Protein AF-A0A7K3ZR22-F1 (afdb_monomer_lite)

pLDDT: mean 91.55, std 5.63, range [65.44, 98.0]

Foldseek 3Di:
DAFDADPVRHTQKDWDWDQDPVRDTKIKIKGFDDWDWDWDADPVRWIKTWIKGKIWMAINNRGDDIDIDIDIDTDD

Sequence (76 aa):
MDQTFGTSNLPVGCKIEIVDSLGVRHELEGKTGPMVPLPFMDEHGQLSFLVQAFGEFVFDGRAGGYGSFENLRKIR

Structure (mmCIF, N/CA/C/O backbone):
data_AF-A0A7K3ZR22-F1
#
_entry.id   AF-A0A7K3ZR22-F1
#
loop_
_atom_site.group_PDB
_atom_site.id
_atom_site.type_symbol
_atom_site.label_atom_id
_atom_site.label_alt_id
_atom_site.label_comp_id
_atom_site.label_asym_id
_atom_site.label_entity_id
_atom_site.label_seq_id
_atom_site.pdbx_PDB_ins_code
_atom_site.Cartn_x
_atom_site.Cartn_y
_atom_site.Cartn_z
_atom_site.occupancy
_atom_site.B_iso_or_equiv
_atom_site.auth_seq_id
_atom_site.auth_comp_id
_atom_site.auth_asym_id
_atom_site.auth_atom_id
_atom_site.pdbx_PDB_model_num
ATOM 1 N N . MET A 1 1 ? 0.400 10.877 3.523 1.00 81.62 1 MET A N 1
ATOM 2 C CA . MET A 1 1 ? 0.520 9.435 3.236 1.00 81.62 1 MET A CA 1
ATOM 3 C C . MET A 1 1 ? 1.988 9.114 3.235 1.00 81.62 1 MET A C 1
ATOM 5 O O . MET A 1 1 ? 2.710 9.648 2.399 1.00 81.62 1 MET A O 1
ATOM 9 N N . ASP A 1 2 ? 2.390 8.243 4.142 1.00 91.69 2 ASP A N 1
ATOM 10 C CA . ASP A 1 2 ? 3.760 7.767 4.239 1.00 91.69 2 ASP A CA 1
ATOM 11 C C . ASP A 1 2 ? 3.829 6.375 3.622 1.00 91.69 2 ASP A C 1
ATOM 13 O O . ASP A 1 2 ? 2.963 5.537 3.871 1.00 91.69 2 ASP A O 1
ATOM 17 N N . GLN A 1 3 ? 4.818 6.132 2.766 1.00 90.50 3 GLN A N 1
ATOM 18 C CA . GLN A 1 3 ? 4.994 4.853 2.078 1.00 90.50 3 GLN A CA 1
ATOM 19 C C . GLN A 1 3 ? 6.272 4.174 2.555 1.00 90.50 3 GLN A C 1
ATOM 21 O O . GLN A 1 3 ? 7.319 4.807 2.688 1.00 90.50 3 GLN A O 1
ATOM 26 N N . THR A 1 4 ? 6.187 2.867 2.777 1.00 91.50 4 THR A N 1
ATOM 27 C CA . THR A 1 4 ? 7.338 2.017 3.080 1.00 91.50 4 THR A CA 1
ATOM 28 C C . THR A 1 4 ? 7.749 1.283 1.815 1.00 91.50 4 THR A C 1
ATOM 30 O O . THR A 1 4 ? 6.901 0.738 1.110 1.00 91.50 4 THR A O 1
ATOM 33 N N . PHE A 1 5 ? 9.050 1.237 1.529 1.00 89.38 5 PHE A N 1
ATOM 34 C CA . PHE A 1 5 ? 9.586 0.620 0.318 1.00 89.38 5 PHE A CA 1
ATOM 35 C C . PHE A 1 5 ? 10.506 -0.555 0.642 1.00 89.38 5 PHE A C 1
ATOM 37 O O . PHE A 1 5 ? 11.267 -0.509 1.606 1.00 89.38 5 PHE A O 1
ATOM 44 N N . GLY A 1 6 ? 10.416 -1.608 -0.170 1.00 86.19 6 GLY A N 1
ATOM 45 C CA . GLY A 1 6 ? 11.304 -2.764 -0.104 1.00 86.19 6 GLY A CA 1
ATOM 46 C C . GLY A 1 6 ? 12.630 -2.537 -0.836 1.00 86.19 6 GLY A C 1
ATOM 47 O O . GLY A 1 6 ? 12.885 -1.473 -1.399 1.00 86.19 6 GLY A O 1
ATOM 48 N N . THR A 1 7 ? 13.458 -3.582 -0.891 1.00 79.81 7 THR A N 1
ATOM 49 C CA . THR A 1 7 ? 14.793 -3.570 -1.523 1.00 79.81 7 THR A CA 1
ATOM 50 C C . THR A 1 7 ? 14.775 -3.222 -3.013 1.00 79.81 7 THR A C 1
ATOM 52 O O . THR A 1 7 ? 15.727 -2.634 -3.514 1.00 79.81 7 THR A O 1
ATOM 55 N N . SER A 1 8 ? 13.687 -3.529 -3.722 1.00 80.44 8 SER A N 1
ATOM 56 C CA . SER A 1 8 ? 13.505 -3.203 -5.145 1.00 80.44 8 SER A CA 1
ATOM 57 C C . SER A 1 8 ? 12.878 -1.822 -5.390 1.00 80.44 8 SER A C 1
ATOM 59 O O . SER A 1 8 ? 12.375 -1.575 -6.481 1.00 80.44 8 SER A O 1
ATOM 61 N N . ASN A 1 9 ? 12.838 -0.935 -4.386 1.00 82.19 9 ASN A N 1
ATOM 62 C CA . ASN A 1 9 ? 12.122 0.353 -4.420 1.00 82.19 9 ASN A CA 1
ATOM 63 C C . ASN A 1 9 ? 10.605 0.247 -4.676 1.00 82.19 9 ASN A C 1
ATOM 65 O O . ASN A 1 9 ? 9.936 1.257 -4.917 1.00 82.19 9 ASN A O 1
ATOM 69 N N . LEU A 1 10 ? 10.042 -0.957 -4.574 1.00 86.81 10 LEU A N 1
ATOM 70 C CA . LEU A 1 10 ? 8.608 -1.199 -4.682 1.00 86.81 10 LEU A CA 1
ATOM 71 C C . LEU A 1 10 ? 7.917 -0.896 -3.343 1.00 86.81 10 LEU A C 1
ATOM 73 O O . LEU A 1 10 ? 8.495 -1.177 -2.287 1.00 86.81 10 LEU A O 1
ATOM 77 N N . PRO A 1 11 ? 6.711 -0.309 -3.357 1.00 87.62 11 PRO A N 1
ATOM 78 C CA . PRO A 1 11 ? 5.955 -0.020 -2.144 1.00 87.62 11 PRO A CA 1
ATOM 79 C C . PRO A 1 11 ? 5.507 -1.326 -1.488 1.00 87.62 11 PRO A C 1
ATOM 81 O O . PRO A 1 11 ? 4.836 -2.146 -2.108 1.00 87.62 11 PRO A O 1
ATOM 84 N N . VAL A 1 12 ? 5.888 -1.510 -0.226 1.00 93.12 12 VAL A N 1
ATOM 85 C CA . VAL A 1 12 ? 5.536 -2.687 0.585 1.00 93.12 12 VAL A CA 1
ATOM 86 C C . VAL A 1 12 ? 4.490 -2.386 1.658 1.00 93.12 12 VAL A C 1
ATOM 88 O O . VAL A 1 12 ? 3.923 -3.297 2.260 1.00 93.12 12 VAL A O 1
ATOM 91 N N . GLY A 1 13 ? 4.199 -1.108 1.878 1.00 93.38 13 GLY A N 1
ATOM 92 C CA . GLY A 1 13 ? 3.153 -0.681 2.787 1.00 93.38 13 GLY A CA 1
ATOM 93 C C . GLY A 1 13 ? 2.941 0.822 2.761 1.00 93.38 13 GLY A C 1
ATOM 94 O O . GLY A 1 13 ? 3.675 1.567 2.103 1.00 93.38 13 GLY A O 1
ATOM 95 N N . CYS A 1 14 ? 1.921 1.265 3.479 1.00 93.62 14 CYS A N 1
ATOM 96 C CA . CYS A 1 14 ? 1.614 2.671 3.646 1.00 93.62 14 CYS A CA 1
ATOM 97 C C . CYS A 1 14 ? 0.929 2.956 4.977 1.00 93.62 14 CYS A C 1
ATOM 99 O O . CYS A 1 14 ? 0.279 2.086 5.553 1.00 93.62 14 CYS A O 1
ATOM 101 N N . LYS A 1 15 ? 1.005 4.215 5.393 1.00 96.38 15 LYS A N 1
ATOM 102 C CA . LYS A 1 15 ? 0.253 4.781 6.504 1.00 96.38 15 LYS A CA 1
ATOM 103 C C . LYS A 1 15 ? -0.452 6.053 6.043 1.00 96.38 15 LYS A C 1
ATOM 105 O O . LYS A 1 15 ? 0.151 6.924 5.402 1.00 96.38 15 LYS A O 1
ATOM 110 N N . ILE A 1 16 ? -1.751 6.134 6.303 1.00 95.19 16 ILE A N 1
ATOM 111 C CA . ILE A 1 16 ? -2.615 7.239 5.890 1.00 95.19 16 ILE A CA 1
ATOM 112 C C . ILE A 1 16 ? -3.366 7.744 7.120 1.00 95.19 16 ILE A C 1
ATOM 114 O O . ILE A 1 16 ? -4.035 6.969 7.796 1.00 95.19 16 ILE A O 1
ATOM 118 N N . GLU A 1 17 ? -3.271 9.048 7.379 1.00 97.06 17 GLU A N 1
ATOM 119 C CA . GLU A 1 17 ? -4.177 9.742 8.295 1.00 97.06 17 GLU A CA 1
ATOM 120 C C . GLU A 1 17 ? -5.420 10.176 7.506 1.00 97.06 17 GLU A C 1
ATOM 122 O O . GLU A 1 17 ? -5.304 10.790 6.440 1.00 97.06 17 GLU A O 1
ATOM 127 N N . ILE A 1 18 ? -6.600 9.827 8.010 1.00 95.44 18 ILE A N 1
ATOM 128 C CA . ILE A 1 18 ? -7.901 10.157 7.423 1.00 95.44 18 ILE A CA 1
ATOM 129 C C . ILE A 1 18 ? -8.649 11.020 8.435 1.00 95.44 18 ILE A C 1
ATOM 131 O O . ILE A 1 18 ? -8.741 10.659 9.602 1.00 95.44 18 ILE A O 1
ATOM 135 N N . VAL A 1 19 ? -9.193 12.153 7.997 1.00 96.94 19 VAL A N 1
ATOM 136 C CA . VAL A 1 19 ? -10.066 12.990 8.831 1.00 96.94 19 VAL A CA 1
ATOM 137 C C . VAL A 1 19 ? -11.498 12.804 8.352 1.00 96.94 19 VAL A C 1
ATOM 139 O O . VAL A 1 19 ? -11.778 13.021 7.172 1.00 96.94 19 VAL A O 1
ATOM 142 N N . ASP A 1 20 ? -12.387 12.366 9.240 1.00 96.12 20 ASP A N 1
ATOM 143 C CA . ASP A 1 20 ? -13.796 12.162 8.908 1.00 96.12 20 ASP A CA 1
ATOM 144 C C . ASP A 1 20 ? -14.596 13.483 8.892 1.00 96.12 20 ASP A C 1
ATOM 146 O O . ASP A 1 20 ? -14.081 14.571 9.167 1.00 96.12 20 ASP A O 1
ATOM 150 N N . SER A 1 21 ? -15.891 13.406 8.575 1.00 97.25 21 SER A N 1
ATOM 151 C CA . SER A 1 21 ? -16.773 14.582 8.542 1.00 97.25 21 SER A CA 1
ATOM 152 C C . SER A 1 21 ? -17.017 15.227 9.912 1.00 97.25 21 SER A C 1
ATOM 154 O O . SER A 1 21 ? -17.545 16.335 9.972 1.00 97.25 21 SER A O 1
ATOM 156 N N . LEU A 1 22 ? -16.687 14.535 11.004 1.00 97.56 22 LEU A N 1
ATOM 157 C CA . LEU A 1 22 ? -16.802 15.020 12.379 1.00 97.56 22 LEU A CA 1
ATOM 158 C C . LEU A 1 22 ? -15.478 15.618 12.891 1.00 97.56 22 LEU A C 1
ATOM 160 O O . LEU A 1 22 ? -15.429 16.115 14.016 1.00 97.56 22 LEU A O 1
ATOM 164 N N . GLY A 1 23 ? -14.416 15.603 12.076 1.00 97.75 23 GLY A N 1
ATOM 165 C CA . GLY A 1 23 ? -13.082 16.077 12.444 1.00 97.75 23 GLY A CA 1
ATOM 166 C C . GLY A 1 23 ? -12.262 15.060 13.243 1.00 97.75 23 GLY A C 1
ATOM 167 O O . GLY A 1 23 ? -11.201 15.412 13.763 1.00 97.75 23 GLY A O 1
ATOM 168 N N . VAL A 1 24 ? -12.730 13.815 13.354 1.00 98.00 24 VAL A N 1
ATOM 169 C CA . VAL A 1 24 ? -12.009 12.734 14.026 1.00 98.00 24 VAL A CA 1
ATOM 170 C C . VAL A 1 24 ? -10.898 12.236 13.107 1.00 98.00 24 VAL A C 1
ATOM 172 O O . VAL A 1 24 ? -11.098 12.036 11.908 1.00 98.00 24 VAL A O 1
ATOM 175 N N . ARG A 1 25 ? -9.701 12.071 13.676 1.00 97.88 25 ARG A N 1
ATOM 176 C CA . ARG A 1 25 ? -8.542 11.518 12.973 1.00 97.88 25 ARG A CA 1
ATOM 177 C C . ARG A 1 25 ? -8.524 10.008 13.125 1.00 97.88 25 ARG A C 1
ATOM 179 O O . ARG A 1 25 ? -8.617 9.504 14.241 1.00 97.88 25 ARG A O 1
ATOM 186 N N . HIS A 1 26 ? -8.335 9.338 12.003 1.00 97.62 26 HIS A N 1
ATOM 187 C CA . HIS A 1 26 ? -8.222 7.899 11.887 1.00 97.62 26 HIS A CA 1
ATOM 188 C C . HIS A 1 26 ? -6.903 7.528 11.234 1.00 97.62 26 HIS A C 1
ATOM 190 O O . HIS A 1 26 ? -6.369 8.266 10.401 1.00 97.62 26 HIS A O 1
ATOM 196 N N . GLU A 1 27 ? -6.411 6.351 11.577 1.00 9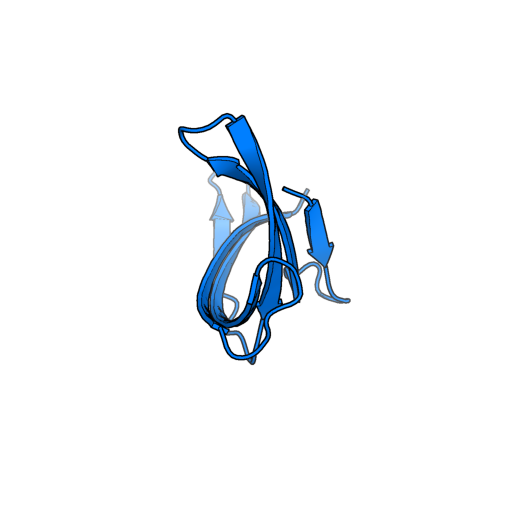7.81 27 GLU A N 1
ATOM 197 C CA . GLU A 1 27 ? -5.175 5.810 11.046 1.00 97.81 27 GLU A CA 1
ATOM 198 C C . GLU A 1 27 ? -5.451 4.535 10.256 1.00 97.81 27 GLU A C 1
ATOM 200 O O . GLU A 1 27 ? -5.992 3.560 10.780 1.00 97.81 27 GLU A O 1
ATOM 205 N N . LEU A 1 28 ? -5.061 4.544 8.982 1.00 96.44 28 LEU A N 1
ATOM 206 C CA . LEU A 1 28 ? -5.097 3.379 8.110 1.00 96.44 28 LEU A CA 1
ATOM 207 C C . LEU A 1 28 ? -3.669 2.950 7.784 1.00 96.44 28 LEU A C 1
ATOM 209 O O . LEU A 1 28 ? -2.927 3.668 7.107 1.00 96.44 28 LEU A O 1
ATOM 213 N N . GLU A 1 29 ? -3.308 1.750 8.216 1.00 96.88 29 GLU A N 1
ATOM 214 C CA . GLU A 1 29 ? -2.067 1.087 7.838 1.00 96.88 29 GLU A CA 1
ATOM 215 C C . GLU A 1 29 ? -2.367 -0.009 6.820 1.00 96.88 29 GLU A C 1
ATOM 217 O O . GLU A 1 29 ? -3.267 -0.824 7.009 1.00 96.88 29 GLU A O 1
ATOM 222 N N . GLY A 1 30 ? -1.620 -0.017 5.720 1.00 95.06 30 GLY A N 1
ATOM 223 C CA . GLY A 1 30 ? -1.736 -1.005 4.657 1.00 95.06 30 GLY A CA 1
ATOM 224 C C . GLY A 1 30 ? -0.420 -1.738 4.474 1.00 95.06 30 GLY A C 1
ATOM 225 O O . GLY A 1 30 ? 0.639 -1.112 4.396 1.00 95.06 30 GLY A O 1
ATOM 226 N N . LYS A 1 31 ? -0.481 -3.060 4.357 1.00 94.94 31 LYS A N 1
ATOM 227 C CA . LYS A 1 31 ? 0.652 -3.904 3.986 1.00 94.94 31 LYS A CA 1
ATOM 228 C C . LYS A 1 31 ? 0.310 -4.642 2.706 1.00 94.94 31 LYS A C 1
ATOM 230 O O . LYS A 1 31 ? -0.724 -5.298 2.609 1.00 94.94 31 LYS A O 1
ATOM 235 N N . THR A 1 32 ? 1.188 -4.538 1.720 1.00 94.00 32 THR A N 1
ATOM 236 C CA . THR A 1 32 ? 0.970 -5.230 0.453 1.00 94.00 32 THR A CA 1
ATOM 237 C C . THR A 1 32 ? 1.251 -6.727 0.593 1.00 94.00 32 THR A C 1
ATOM 239 O O . THR A 1 32 ? 2.155 -7.142 1.327 1.00 94.00 32 THR A O 1
ATOM 242 N N . GLY A 1 33 ? 0.478 -7.540 -0.121 1.00 92.00 33 GLY A N 1
ATOM 243 C CA . GLY A 1 33 ? 0.761 -8.950 -0.342 1.00 92.00 33 GLY A CA 1
ATOM 244 C C . GLY A 1 33 ? 1.700 -9.168 -1.537 1.00 92.00 33 GLY A C 1
ATOM 245 O O . GLY A 1 33 ? 2.448 -8.269 -1.934 1.00 92.00 33 GLY A O 1
ATOM 246 N N . PRO A 1 34 ? 1.685 -10.371 -2.135 1.00 90.50 34 PRO A N 1
ATOM 247 C CA . PRO A 1 34 ? 2.389 -10.633 -3.385 1.00 90.50 34 PRO A CA 1
ATOM 248 C C . PRO A 1 34 ? 1.964 -9.642 -4.474 1.00 90.50 34 PRO A C 1
ATOM 250 O O . PRO A 1 34 ? 0.773 -9.406 -4.679 1.00 90.50 34 PRO A O 1
ATOM 253 N N . MET A 1 35 ? 2.944 -9.077 -5.176 1.00 89.00 35 MET A N 1
ATOM 254 C CA . MET A 1 35 ? 2.723 -8.029 -6.171 1.00 89.00 35 MET A CA 1
ATOM 255 C C . MET A 1 35 ? 3.378 -8.381 -7.503 1.00 89.00 35 MET A C 1
ATOM 257 O O . MET A 1 35 ? 4.431 -9.021 -7.533 1.00 89.00 35 MET A O 1
ATOM 261 N N . VAL A 1 36 ? 2.784 -7.904 -8.596 1.00 84.81 36 VAL A N 1
ATOM 262 C CA . VAL A 1 36 ? 3.376 -7.973 -9.936 1.00 84.81 36 VAL A CA 1
ATOM 263 C C . VAL A 1 36 ? 3.748 -6.551 -10.363 1.00 84.81 36 VAL A C 1
ATOM 265 O O . VAL A 1 36 ? 2.851 -5.748 -10.626 1.00 84.81 36 VAL A O 1
ATOM 268 N N . PRO A 1 37 ? 5.044 -6.191 -10.397 1.00 87.81 37 PRO A N 1
ATOM 269 C CA . PRO A 1 37 ? 5.465 -4.886 -10.883 1.00 87.81 37 PRO A CA 1
ATOM 270 C C . PRO A 1 37 ? 5.417 -4.844 -12.414 1.00 87.81 37 PRO A C 1
ATOM 272 O O . PRO A 1 37 ? 5.955 -5.720 -13.090 1.00 87.81 37 PRO A O 1
ATOM 275 N N . LEU A 1 38 ? 4.815 -3.791 -12.957 1.00 90.12 38 LEU A N 1
ATOM 276 C CA . LEU A 1 38 ? 4.763 -3.494 -14.384 1.00 90.12 38 LEU A CA 1
ATOM 277 C C . LEU A 1 38 ? 5.692 -2.306 -14.677 1.00 90.12 38 LEU A C 1
ATOM 279 O O . LEU A 1 38 ? 5.308 -1.159 -14.423 1.00 90.12 38 LEU A O 1
ATOM 283 N N . PRO A 1 39 ? 6.926 -2.552 -15.155 1.00 90.56 39 PRO A N 1
ATOM 284 C CA . PRO A 1 39 ? 7.850 -1.487 -15.516 1.00 90.56 39 PRO A CA 1
ATOM 285 C C . PRO A 1 39 ? 7.451 -0.838 -16.843 1.00 90.56 39 PRO A C 1
ATOM 287 O O . PRO A 1 39 ? 7.051 -1.520 -17.786 1.00 90.56 39 PRO A O 1
ATOM 290 N N . PHE A 1 40 ? 7.628 0.474 -16.946 1.00 91.44 40 PHE A N 1
ATOM 291 C CA . PHE A 1 40 ? 7.505 1.214 -18.199 1.00 91.44 40 PHE A CA 1
ATOM 292 C C . PHE A 1 40 ? 8.442 2.426 -18.201 1.00 91.44 40 PHE A C 1
ATOM 294 O O . PHE A 1 40 ? 8.804 2.951 -17.150 1.00 91.44 40 PHE A O 1
ATOM 301 N N . MET A 1 41 ? 8.855 2.853 -19.391 1.00 92.31 41 MET A N 1
ATOM 302 C CA . MET A 1 41 ? 9.706 4.028 -19.583 1.00 92.31 41 MET A CA 1
ATOM 303 C C . MET A 1 41 ? 8.839 5.200 -20.032 1.00 92.31 41 MET A C 1
ATOM 305 O O . MET A 1 41 ? 7.948 5.014 -20.863 1.00 92.31 41 MET A O 1
ATOM 309 N N . ASP A 1 42 ? 9.087 6.392 -19.494 1.00 88.19 42 ASP A N 1
ATOM 310 C CA . ASP A 1 42 ? 8.479 7.613 -20.024 1.00 88.19 42 ASP A CA 1
ATOM 311 C C . ASP A 1 42 ? 9.188 8.104 -21.302 1.00 88.19 42 ASP A C 1
ATOM 313 O O . ASP A 1 42 ? 10.191 7.540 -21.747 1.00 88.19 42 ASP A O 1
ATOM 317 N N . GLU A 1 43 ? 8.664 9.173 -21.903 1.00 91.50 43 GLU A N 1
ATOM 318 C CA . GLU A 1 43 ? 9.196 9.779 -23.134 1.00 91.50 43 GLU A CA 1
ATOM 319 C C . GLU A 1 43 ? 10.631 10.324 -23.003 1.00 91.50 43 GLU A C 1
ATOM 321 O O . GLU A 1 43 ? 11.306 10.555 -24.005 1.00 91.50 43 GLU A O 1
ATOM 326 N N . HIS A 1 44 ? 11.121 10.495 -21.774 1.00 91.06 44 HIS A N 1
ATOM 327 C CA . HIS A 1 44 ? 12.480 10.929 -21.465 1.00 91.06 44 HIS A CA 1
ATOM 328 C C . HIS A 1 44 ? 13.392 9.761 -21.059 1.00 91.06 44 HIS A C 1
ATOM 330 O O . HIS A 1 44 ? 14.519 9.991 -20.619 1.00 91.06 44 HIS A O 1
ATOM 336 N N . GLY A 1 45 ? 12.921 8.515 -21.184 1.00 90.06 45 GLY A N 1
ATOM 337 C CA . GLY A 1 45 ? 13.665 7.315 -20.813 1.00 90.06 45 GLY A CA 1
ATOM 338 C C . GLY A 1 45 ? 13.745 7.069 -19.304 1.00 90.06 45 GLY A C 1
ATOM 339 O O . GLY A 1 45 ? 14.617 6.321 -18.865 1.00 90.06 45 GLY A O 1
ATOM 340 N N . GLN A 1 46 ? 12.876 7.684 -18.496 1.00 90.44 46 GLN A N 1
ATOM 341 C CA . GLN A 1 46 ? 12.861 7.479 -17.046 1.00 90.44 46 GLN A CA 1
ATOM 342 C C . GLN A 1 46 ? 11.980 6.280 -16.690 1.00 90.44 46 GLN A C 1
ATOM 344 O O . GLN A 1 46 ? 10.832 6.174 -17.131 1.00 90.44 46 GLN A O 1
ATOM 349 N N . LEU A 1 47 ? 12.518 5.386 -15.860 1.00 88.94 47 LEU A N 1
ATOM 350 C CA . LEU A 1 47 ? 11.836 4.168 -15.442 1.00 88.94 47 LEU A CA 1
ATOM 351 C C . LEU A 1 47 ? 10.757 4.470 -14.401 1.00 88.94 47 LEU A C 1
ATOM 353 O O . LEU A 1 47 ? 10.996 5.114 -13.380 1.00 88.94 47 LEU A O 1
ATOM 357 N N . SER A 1 48 ? 9.569 3.940 -14.637 1.00 90.31 48 SER A N 1
ATOM 358 C CA . SER A 1 48 ? 8.447 3.961 -13.710 1.00 90.31 48 SER A CA 1
ATOM 359 C C . SER A 1 48 ? 7.884 2.555 -13.528 1.00 90.31 48 SER A C 1
ATOM 361 O O . SER A 1 48 ? 8.082 1.673 -14.362 1.00 90.31 48 SER A O 1
ATOM 363 N N . PHE A 1 49 ? 7.187 2.346 -12.418 1.00 89.31 49 PHE A N 1
ATOM 364 C CA . PHE A 1 49 ? 6.520 1.099 -12.082 1.00 89.31 49 PHE A CA 1
ATOM 365 C C . PHE A 1 49 ? 5.063 1.371 -11.755 1.00 89.31 49 PHE A C 1
ATOM 367 O O . PHE A 1 49 ? 4.753 2.256 -10.954 1.00 89.31 49 PHE A O 1
ATOM 374 N N . LEU A 1 50 ? 4.184 0.566 -12.337 1.00 90.19 50 LEU A N 1
ATOM 375 C CA . LEU A 1 50 ? 2.832 0.373 -11.844 1.00 90.19 50 LEU A CA 1
ATOM 376 C C . LEU A 1 50 ? 2.822 -0.929 -11.048 1.00 90.19 50 LEU A C 1
ATOM 378 O O . LEU A 1 50 ? 3.251 -1.970 -11.540 1.00 90.19 50 LEU A O 1
ATOM 382 N N . VAL A 1 51 ? 2.355 -0.870 -9.810 1.00 88.56 51 VAL A N 1
ATOM 383 C CA . VAL A 1 51 ? 2.201 -2.039 -8.949 1.00 88.56 51 VAL A CA 1
ATOM 384 C C . VAL A 1 51 ? 0.736 -2.173 -8.593 1.00 88.56 51 VAL A C 1
ATOM 386 O O . VAL A 1 51 ? 0.128 -1.213 -8.122 1.00 88.56 51 VAL A O 1
ATOM 389 N N . GLN A 1 52 ? 0.202 -3.374 -8.783 1.00 89.88 52 GLN A N 1
ATOM 390 C CA . GLN A 1 52 ? -1.109 -3.769 -8.294 1.00 89.88 52 GLN A CA 1
ATOM 391 C C . GLN A 1 52 ? -0.958 -5.046 -7.471 1.00 89.88 52 GLN A C 1
ATOM 393 O O . GLN A 1 52 ? -0.262 -5.988 -7.865 1.00 89.88 52 GLN A O 1
ATOM 398 N N . ALA A 1 53 ? -1.586 -5.053 -6.305 1.00 91.75 53 ALA A N 1
ATOM 399 C CA . ALA A 1 53 ? -1.583 -6.177 -5.388 1.00 91.75 53 ALA A CA 1
ATOM 400 C C . ALA A 1 53 ? -2.867 -6.196 -4.561 1.00 91.75 53 ALA A C 1
ATOM 402 O O . ALA A 1 53 ? -3.591 -5.205 -4.480 1.00 91.75 53 ALA A O 1
ATOM 403 N N . PHE A 1 54 ? -3.111 -7.320 -3.899 1.00 94.44 54 PHE A N 1
ATOM 404 C CA . PHE A 1 54 ? -4.006 -7.358 -2.749 1.00 94.44 54 PHE A CA 1
ATOM 405 C C . PHE A 1 54 ? -3.190 -7.218 -1.471 1.00 94.44 54 PHE A C 1
ATOM 407 O O . PHE A 1 54 ? -2.057 -7.695 -1.401 1.00 94.44 54 PHE A O 1
ATOM 414 N N . GLY A 1 55 ? -3.763 -6.561 -0.471 1.00 94.31 55 GLY A N 1
ATOM 415 C CA . GLY A 1 55 ? -3.095 -6.274 0.788 1.00 94.31 55 GLY A CA 1
ATOM 416 C C . GLY A 1 55 ? -4.006 -6.435 1.992 1.00 94.31 55 GLY A C 1
ATOM 417 O O . GLY A 1 55 ? -5.229 -6.549 1.876 1.00 94.31 55 GLY A O 1
ATOM 418 N N . GLU A 1 56 ? -3.368 -6.429 3.152 1.00 97.00 56 GLU A N 1
ATOM 419 C CA . GLU A 1 56 ? -4.019 -6.405 4.453 1.00 97.00 56 GLU A CA 1
ATOM 420 C C . GLU A 1 56 ? -4.019 -4.977 4.988 1.00 97.00 56 GLU A C 1
ATOM 422 O O . GLU A 1 56 ? -3.060 -4.223 4.790 1.00 97.00 56 GLU A O 1
ATOM 427 N N . PHE A 1 57 ? -5.093 -4.614 5.680 1.00 96.94 57 PHE A N 1
ATOM 428 C CA . PHE A 1 57 ? -5.285 -3.279 6.220 1.00 96.94 57 PHE A CA 1
ATOM 429 C C . PHE A 1 57 ? -5.683 -3.333 7.692 1.00 96.94 57 PHE A C 1
ATOM 431 O O . PHE A 1 57 ? -6.454 -4.197 8.124 1.00 96.94 57 PHE A O 1
ATOM 438 N N . VAL A 1 58 ? -5.167 -2.372 8.447 1.00 97.88 58 VAL A N 1
ATOM 439 C CA . VAL A 1 58 ? -5.493 -2.130 9.849 1.00 97.88 58 VAL A CA 1
ATOM 440 C C . VAL A 1 58 ? -6.038 -0.712 9.959 1.00 97.88 58 VAL A C 1
ATOM 442 O O . VAL A 1 58 ? -5.377 0.232 9.537 1.00 97.88 58 VAL A O 1
ATOM 445 N N . PHE A 1 59 ? -7.244 -0.565 10.508 1.00 97.31 59 PHE A N 1
ATOM 446 C CA . PHE A 1 59 ? -7.915 0.728 10.666 1.00 97.31 59 PHE A CA 1
ATOM 447 C C .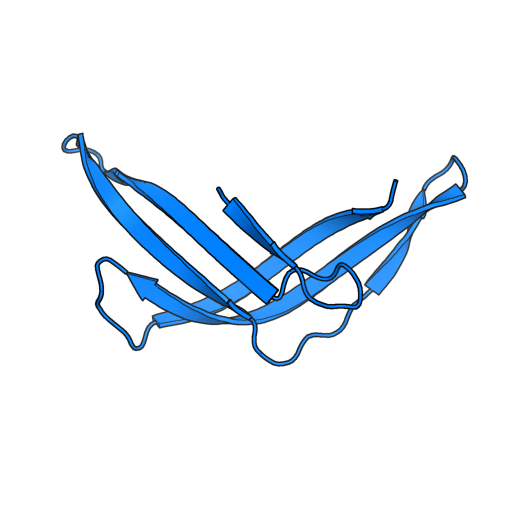 PHE A 1 59 ? -8.153 1.014 12.148 1.00 97.31 59 PHE A C 1
ATOM 449 O O . PHE A 1 59 ? -8.855 0.248 12.809 1.00 97.31 59 PHE A O 1
ATOM 456 N N . ASP A 1 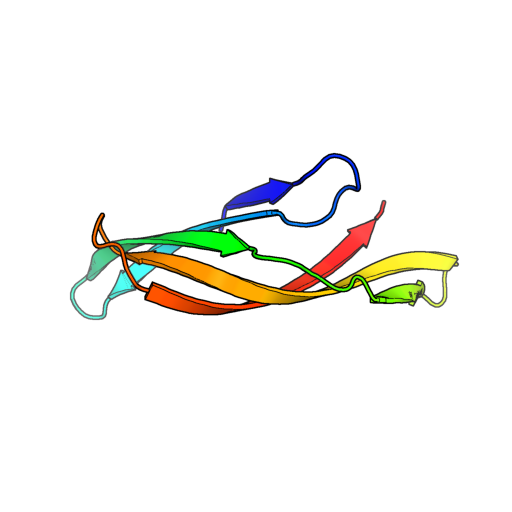60 ? -7.543 2.068 12.689 1.00 97.12 60 ASP A N 1
ATOM 457 C CA . ASP A 1 60 ? -7.552 2.397 14.124 1.00 97.12 60 ASP A CA 1
ATOM 458 C C . ASP A 1 60 ? -7.207 1.190 15.018 1.00 97.12 60 ASP A C 1
ATOM 460 O O . ASP A 1 60 ? -7.896 0.868 15.990 1.00 97.12 60 ASP A O 1
ATOM 464 N N . GLY A 1 61 ? -6.168 0.445 14.632 1.00 96.44 61 GLY A N 1
ATOM 465 C CA . GLY A 1 61 ? -5.740 -0.776 15.323 1.00 96.44 61 GLY A CA 1
ATOM 466 C C . GLY A 1 61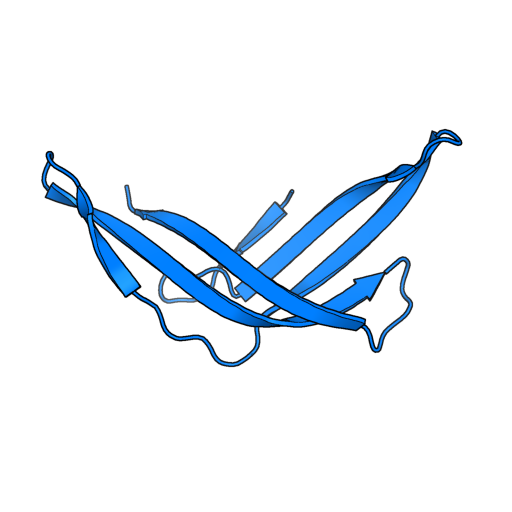 ? -6.644 -1.999 15.110 1.00 96.44 61 GLY A C 1
ATOM 467 O O . GLY A 1 61 ? -6.328 -3.083 15.599 1.00 96.44 61 GLY A O 1
ATOM 468 N N . ARG A 1 62 ? -7.752 -1.878 14.366 1.00 97.50 62 ARG A N 1
ATOM 469 C CA . ARG A 1 62 ? -8.628 -3.007 14.022 1.00 97.50 62 ARG A CA 1
ATOM 470 C C . ARG A 1 62 ? -8.085 -3.737 12.801 1.00 97.50 62 ARG A C 1
ATOM 472 O O . ARG A 1 62 ? -8.074 -3.194 11.698 1.00 97.50 62 ARG A O 1
ATOM 479 N N . ALA A 1 63 ? -7.638 -4.968 13.017 1.00 96.81 63 ALA A N 1
ATOM 480 C CA . ALA A 1 63 ? -7.122 -5.843 11.972 1.00 96.81 63 ALA A CA 1
ATOM 481 C C . ALA A 1 63 ? -8.238 -6.560 11.188 1.00 96.81 63 ALA A C 1
ATOM 483 O O . ALA A 1 63 ? -9.405 -6.546 11.580 1.00 96.81 63 ALA A O 1
ATOM 484 N N . GLY A 1 64 ? -7.852 -7.225 10.094 1.00 95.38 64 GLY A N 1
ATOM 485 C CA . GLY A 1 64 ? -8.749 -8.023 9.251 1.00 95.38 64 GLY A CA 1
ATOM 486 C C . GLY A 1 64 ? -9.288 -7.291 8.020 1.00 95.38 64 GLY A C 1
ATOM 487 O O . GLY A 1 64 ? -10.124 -7.843 7.307 1.00 95.38 64 GLY A O 1
ATOM 488 N N . GLY A 1 65 ? -8.822 -6.069 7.747 1.00 95.81 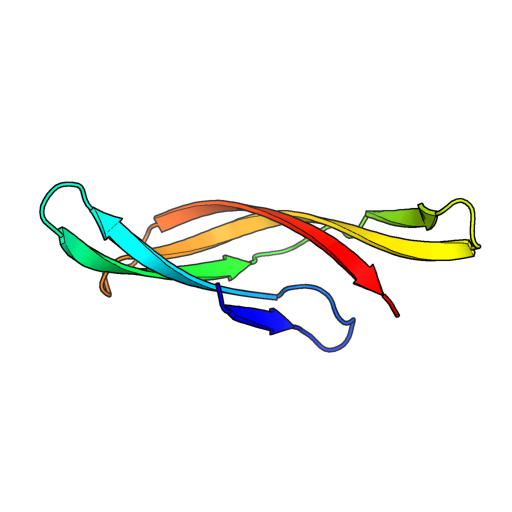65 GLY A N 1
ATOM 489 C CA . GLY A 1 65 ? -9.120 -5.376 6.500 1.00 95.81 65 GLY A CA 1
ATOM 490 C C . GLY A 1 65 ? -8.412 -6.032 5.314 1.00 95.81 65 GLY A C 1
ATOM 491 O O . GLY A 1 65 ? -7.268 -6.469 5.426 1.00 95.81 65 GLY A O 1
ATOM 492 N N . TYR A 1 66 ? -9.086 -6.071 4.169 1.00 94.62 66 TYR A N 1
ATOM 493 C CA . TYR A 1 66 ? -8.561 -6.605 2.915 1.00 94.62 66 TYR A CA 1
ATOM 494 C C . TYR A 1 66 ? -8.977 -5.698 1.761 1.00 94.62 66 TYR A C 1
ATOM 496 O O . TYR A 1 66 ? -10.114 -5.225 1.721 1.00 94.62 66 TYR A O 1
ATOM 504 N N . GLY A 1 67 ? -8.071 -5.458 0.817 1.00 92.38 67 GLY A N 1
ATOM 505 C CA . GLY A 1 67 ? -8.347 -4.572 -0.308 1.00 92.38 67 GLY A CA 1
ATOM 506 C C . GLY A 1 67 ? -7.251 -4.567 -1.362 1.00 92.38 67 GLY A C 1
ATOM 507 O O . GLY A 1 67 ? -6.236 -5.256 -1.241 1.00 92.38 67 GLY A O 1
ATOM 508 N N . SER A 1 68 ? -7.470 -3.779 -2.410 1.00 91.69 68 SER A N 1
ATOM 509 C CA . SER A 1 68 ? -6.479 -3.534 -3.452 1.00 91.69 68 SER A CA 1
ATOM 510 C C . SER A 1 68 ? -5.446 -2.505 -2.997 1.00 91.69 68 SER A C 1
ATOM 512 O O . SER A 1 68 ? -5.771 -1.500 -2.366 1.00 91.69 68 SER A O 1
ATOM 514 N N . PHE A 1 69 ? -4.197 -2.741 -3.372 1.00 89.75 69 PHE A N 1
ATOM 515 C CA . PHE A 1 69 ? -3.077 -1.834 -3.204 1.00 89.75 69 PHE A CA 1
ATOM 516 C C . PHE A 1 69 ? -2.534 -1.493 -4.591 1.00 89.75 69 PHE A C 1
ATOM 518 O O . PHE A 1 69 ? -1.977 -2.353 -5.276 1.00 89.75 69 PHE A O 1
ATOM 525 N N . GLU A 1 70 ? -2.711 -0.242 -5.006 1.00 88.75 70 GLU A N 1
ATOM 526 C CA . GLU A 1 70 ? -2.281 0.254 -6.312 1.00 88.75 70 GLU A CA 1
ATOM 527 C C . GLU A 1 70 ? -1.335 1.432 -6.136 1.00 88.75 70 GLU A C 1
ATOM 529 O O . GLU A 1 70 ? -1.606 2.369 -5.382 1.00 88.75 70 GLU A O 1
ATOM 534 N N . ASN A 1 71 ? -0.194 1.380 -6.815 1.00 87.56 71 ASN A N 1
ATOM 535 C CA . ASN A 1 71 ? 0.809 2.425 -6.716 1.00 87.56 71 ASN A CA 1
ATOM 536 C C . ASN A 1 71 ? 1.495 2.659 -8.056 1.00 87.56 71 ASN A C 1
ATOM 538 O O . ASN A 1 71 ? 1.970 1.724 -8.701 1.00 87.56 71 ASN A O 1
ATOM 542 N N . LEU A 1 72 ? 1.575 3.931 -8.432 1.00 88.19 72 LEU A N 1
ATOM 543 C CA . LEU A 1 72 ? 2.362 4.404 -9.555 1.00 88.19 72 LEU A CA 1
ATOM 544 C C . LEU A 1 72 ? 3.589 5.127 -9.010 1.00 88.19 72 LEU A C 1
ATOM 546 O O . LEU A 1 72 ? 3.461 6.162 -8.351 1.00 88.19 72 LEU A O 1
ATOM 550 N N . ARG A 1 73 ? 4.781 4.604 -9.298 1.00 84.44 73 ARG A N 1
ATOM 551 C CA . ARG A 1 73 ? 6.037 5.188 -8.829 1.00 84.44 73 ARG A CA 1
ATOM 552 C C . ARG A 1 73 ? 6.983 5.476 -9.981 1.00 84.44 73 ARG A C 1
ATOM 554 O O . ARG A 1 73 ? 7.294 4.594 -10.770 1.00 84.44 73 ARG A O 1
ATOM 561 N N . LYS A 1 74 ? 7.541 6.683 -9.984 1.00 84.25 74 LYS A N 1
ATOM 562 C CA . LYS A 1 74 ? 8.672 7.068 -10.828 1.00 84.25 74 LYS A CA 1
ATOM 563 C C . LYS A 1 74 ? 9.992 6.833 -10.085 1.00 84.25 74 LYS A C 1
ATOM 565 O O . LYS A 1 74 ? 10.124 7.263 -8.935 1.00 84.25 74 LYS A O 1
ATOM 570 N N . ILE A 1 75 ? 10.947 6.142 -10.707 1.00 79.00 75 ILE A N 1
ATOM 571 C CA . ILE A 1 75 ? 12.318 6.023 -10.195 1.00 79.00 75 ILE A CA 1
ATOM 572 C C . ILE A 1 75 ? 13.121 7.196 -10.761 1.00 79.00 75 ILE A C 1
ATO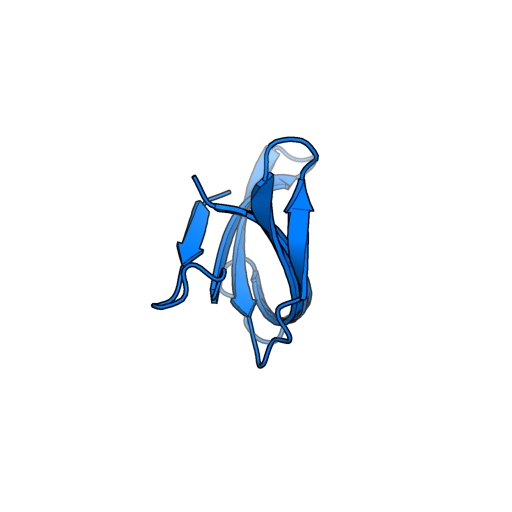M 574 O O . ILE A 1 75 ? 13.122 7.422 -11.968 1.00 79.00 75 ILE A O 1
ATOM 578 N N . ARG A 1 76 ? 13.723 7.985 -9.866 1.00 65.44 76 ARG A N 1
ATOM 579 C CA . ARG A 1 76 ? 14.658 9.061 -10.217 1.00 65.44 76 ARG A CA 1
ATOM 580 C C . ARG A 1 76 ? 16.067 8.511 -10.337 1.00 65.44 76 ARG A C 1
ATOM 582 O O . ARG A 1 76 ? 16.392 7.621 -9.519 1.00 65.44 76 ARG A O 1
#

Radius of gyration: 14.46 Å; chains: 1; bounding box: 32×27×38 Å

Secondary structure (DSSP, 8-state):
-EEEE-TTS-EEEEEEEEE-TTS-EEEEEEEEEEEEEEEEE-TTS-EEEEEEEEEEEEETTEEEEEEEEEEEEE--